Protein AF-A0A916JDV2-F1 (afdb_monomer_lite)

Sequence (70 aa):
MRGVAVFLKLKLIGARVYEREDFEEAIALAVSGNIPVSALITLASPLEKGQEGFETIGCNPASMKYLLEC

Foldseek 3Di:
DDDDDDDDPDDDDDDDDDDPVNVVVVVVVVVVPPDPPVVQEPEEEEPVCVVVVVVVVVVDPPHRDYHYDD

pLDDT: mean 88.18, std 13.35, range [38.94, 98.12]

Secondary structure (DSSP, 8-state):
-------------PPP---HHHHHHHHHHHHTS-S-GGGGEEEEEEGGGHHHHHHHHHH-TT--EEEEE-

Structure (mmCIF, N/CA/C/O backbone):
data_AF-A0A916JDV2-F1
#
_entry.id   AF-A0A916JDV2-F1
#
loop_
_atom_site.group_PDB
_atom_site.id
_atom_site.type_symbol
_atom_site.label_atom_id
_atom_site.label_alt_id
_atom_site.label_comp_id
_atom_site.label_asym_id
_atom_site.label_entity_id
_atom_site.label_seq_id
_atom_site.pdbx_PDB_ins_code
_atom_site.Cartn_x
_atom_site.Cartn_y
_atom_site.Cartn_z
_atom_site.occupancy
_atom_site.B_iso_or_equiv
_atom_site.auth_seq_id
_atom_site.auth_comp_id
_atom_site.auth_asym_id
_atom_site.auth_atom_id
_atom_site.pdbx_PDB_model_num
ATOM 1 N N . MET A 1 1 ? 48.257 -20.828 -2.345 1.00 41.81 1 MET A N 1
ATOM 2 C CA . MET A 1 1 ? 46.907 -21.202 -2.820 1.00 41.81 1 MET A CA 1
ATOM 3 C C . MET A 1 1 ? 46.159 -19.913 -3.122 1.00 41.81 1 MET A C 1
ATOM 5 O O . MET A 1 1 ? 46.021 -19.096 -2.223 1.00 41.81 1 MET A O 1
ATOM 9 N N . ARG A 1 2 ? 45.807 -19.657 -4.388 1.00 38.94 2 ARG A N 1
ATOM 10 C CA . ARG A 1 2 ? 45.074 -18.443 -4.784 1.00 38.94 2 ARG A CA 1
ATOM 11 C C . ARG A 1 2 ? 43.614 -18.613 -4.360 1.00 38.94 2 ARG A C 1
ATOM 13 O O . ARG A 1 2 ? 42.960 -19.533 -4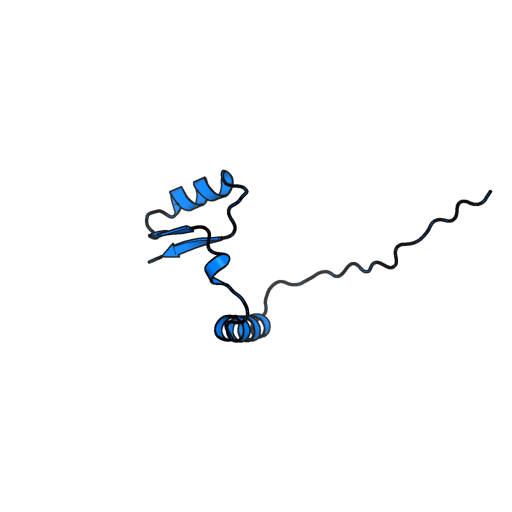.839 1.00 38.94 2 ARG A O 1
ATOM 20 N N . GLY A 1 3 ? 43.143 -17.771 -3.442 1.00 44.47 3 GLY A N 1
ATOM 21 C CA . GLY A 1 3 ? 41.734 -17.721 -3.064 1.00 44.47 3 GLY A CA 1
ATOM 22 C C . GLY A 1 3 ? 40.898 -17.333 -4.278 1.00 44.47 3 GLY A C 1
ATOM 23 O O . GLY A 1 3 ? 41.126 -16.288 -4.885 1.00 44.47 3 GLY A O 1
ATOM 24 N N . VAL A 1 4 ? 39.972 -18.203 -4.666 1.00 53.41 4 VAL A N 1
ATOM 25 C CA . VAL A 1 4 ? 38.973 -17.903 -5.689 1.00 53.41 4 VAL A CA 1
ATOM 26 C C . VAL A 1 4 ? 37.936 -16.994 -5.035 1.00 53.41 4 VAL A C 1
ATOM 28 O O . VAL A 1 4 ? 37.148 -17.448 -4.211 1.00 53.41 4 VAL A O 1
ATOM 31 N N . ALA A 1 5 ? 37.950 -15.706 -5.372 1.00 58.47 5 ALA A N 1
ATOM 32 C CA . ALA A 1 5 ? 36.848 -14.811 -5.047 1.00 58.47 5 ALA A CA 1
ATOM 33 C C . ALA A 1 5 ? 35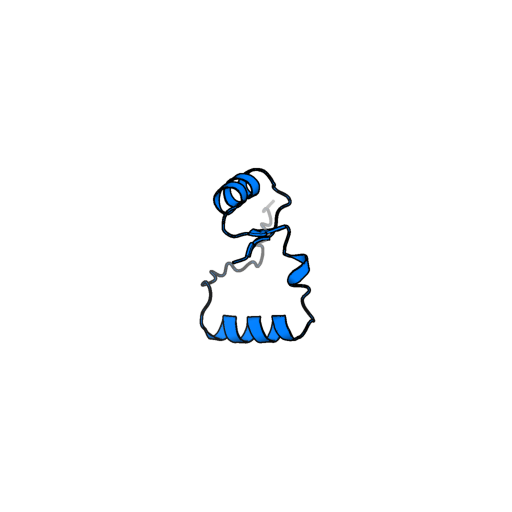.736 -15.016 -6.087 1.00 58.47 5 ALA A C 1
ATOM 35 O O . ALA A 1 5 ? 35.926 -14.754 -7.275 1.00 58.47 5 ALA A O 1
ATOM 36 N N . VAL A 1 6 ? 34.585 -15.525 -5.648 1.00 62.25 6 VAL A N 1
ATOM 37 C CA . VAL A 1 6 ? 33.383 -15.663 -6.479 1.00 62.25 6 VAL A CA 1
ATOM 38 C C . VAL A 1 6 ? 32.672 -14.309 -6.516 1.00 62.25 6 VAL A C 1
ATOM 40 O O . VAL A 1 6 ? 32.202 -13.825 -5.491 1.00 62.25 6 VAL A O 1
ATOM 43 N N . PHE A 1 7 ? 32.595 -13.684 -7.692 1.00 62.09 7 PHE A N 1
ATOM 44 C CA . PHE A 1 7 ? 31.861 -12.433 -7.893 1.00 62.09 7 PHE A CA 1
ATOM 45 C C . PHE A 1 7 ? 30.374 -12.724 -8.136 1.00 62.09 7 PHE A C 1
ATOM 47 O O . PHE A 1 7 ? 30.004 -13.367 -9.120 1.00 62.09 7 PHE A O 1
ATOM 54 N N . LEU A 1 8 ? 29.513 -12.238 -7.240 1.00 70.81 8 LEU A N 1
ATOM 55 C CA . LEU A 1 8 ? 28.060 -12.241 -7.408 1.00 70.81 8 LEU A CA 1
ATOM 56 C C . LEU A 1 8 ? 27.700 -11.393 -8.643 1.00 70.81 8 LEU A C 1
ATOM 58 O O . LEU A 1 8 ? 28.003 -10.203 -8.682 1.00 70.81 8 LEU A O 1
ATOM 62 N N . LYS A 1 9 ? 27.056 -11.989 -9.658 1.00 81.75 9 LYS A N 1
ATOM 63 C CA . LYS A 1 9 ? 26.578 -11.304 -10.881 1.00 81.75 9 LYS A CA 1
ATOM 64 C C . LYS A 1 9 ? 25.354 -10.412 -10.602 1.00 81.75 9 LYS A C 1
ATOM 66 O O . LYS A 1 9 ? 24.329 -10.536 -11.268 1.00 81.75 9 LYS A O 1
ATOM 71 N N . LEU A 1 10 ? 25.422 -9.560 -9.586 1.00 88.25 10 LEU A N 1
ATOM 72 C CA . LEU A 1 10 ? 24.318 -8.691 -9.189 1.00 88.25 10 LEU A CA 1
ATOM 73 C C . LEU A 1 10 ? 24.441 -7.329 -9.876 1.00 88.25 10 LEU A C 1
ATOM 75 O O . LEU A 1 10 ? 25.535 -6.783 -10.013 1.00 88.25 10 LEU A O 1
ATOM 79 N N . LYS A 1 11 ? 23.300 -6.789 -10.314 1.00 86.69 11 LYS A N 1
ATOM 80 C CA . LYS A 1 11 ? 23.172 -5.428 -10.842 1.00 86.69 11 LYS A CA 1
ATOM 81 C C . LYS A 1 11 ? 22.372 -4.598 -9.849 1.00 86.69 11 LYS A C 1
ATOM 83 O O . LYS A 1 11 ? 21.294 -5.019 -9.439 1.00 86.69 11 LYS A O 1
ATOM 88 N N . LEU A 1 12 ? 22.891 -3.426 -9.498 1.00 92.75 12 LEU A N 1
ATOM 89 C CA . LEU A 1 12 ? 22.159 -2.429 -8.727 1.00 92.75 12 LEU A CA 1
ATOM 90 C C . LEU A 1 12 ? 21.473 -1.470 -9.701 1.00 92.75 12 LEU A C 1
ATOM 92 O O . LEU A 1 12 ? 22.135 -0.894 -10.564 1.00 92.75 12 LEU A O 1
ATOM 96 N N . ILE A 1 13 ? 20.158 -1.321 -9.574 1.00 94.06 13 ILE A N 1
ATOM 97 C CA . ILE A 1 13 ? 19.349 -0.428 -10.405 1.00 94.06 13 ILE A CA 1
ATOM 98 C C . ILE A 1 13 ? 18.638 0.537 -9.461 1.00 94.06 13 ILE A C 1
ATOM 100 O O . ILE A 1 13 ? 17.961 0.102 -8.531 1.00 94.06 13 ILE A O 1
ATOM 104 N N . GLY A 1 14 ? 18.813 1.839 -9.682 1.00 93.38 14 GLY A N 1
ATOM 105 C CA . GLY A 1 14 ? 18.006 2.852 -9.008 1.00 93.38 14 GLY A CA 1
ATOM 106 C C . GLY A 1 14 ? 16.603 2.884 -9.610 1.00 93.38 14 GLY A C 1
ATOM 107 O O . GLY A 1 14 ? 16.463 2.847 -10.830 1.00 93.38 14 GLY A O 1
ATOM 108 N N . ALA A 1 15 ? 15.578 2.959 -8.767 1.00 94.00 15 ALA A N 1
ATOM 109 C CA . ALA A 1 15 ? 14.198 3.150 -9.199 1.00 94.00 15 ALA A CA 1
ATOM 110 C C . ALA A 1 15 ? 13.789 4.613 -8.991 1.00 94.00 15 ALA A C 1
ATOM 112 O O . ALA A 1 15 ? 14.135 5.220 -7.974 1.00 94.00 15 ALA A O 1
ATOM 113 N N . ARG A 1 16 ? 13.048 5.172 -9.952 1.00 95.38 16 ARG A N 1
ATOM 114 C CA . ARG A 1 16 ? 12.282 6.405 -9.728 1.00 95.38 16 ARG A CA 1
ATOM 115 C C . ARG A 1 16 ? 11.006 6.083 -8.935 1.00 95.38 16 ARG A C 1
ATOM 117 O O . ARG A 1 16 ? 10.703 4.915 -8.709 1.00 95.38 16 ARG A O 1
ATOM 124 N N . VAL A 1 17 ? 10.277 7.116 -8.510 1.00 95.00 17 VAL A N 1
ATOM 125 C CA . VAL A 1 17 ? 8.947 6.962 -7.888 1.00 95.00 17 VAL A CA 1
ATOM 126 C C . VAL A 1 17 ? 7.917 6.689 -9.001 1.00 95.00 17 VAL A C 1
ATOM 128 O O . VAL A 1 17 ? 8.211 5.931 -9.922 1.00 95.00 17 VAL A O 1
ATOM 131 N N . TYR A 1 18 ? 6.741 7.307 -8.965 1.00 96.44 18 TYR A N 1
ATOM 132 C CA . TYR A 1 18 ? 5.646 7.024 -9.887 1.00 96.44 18 TYR A CA 1
ATOM 133 C C . TYR A 1 18 ? 5.458 8.170 -10.885 1.00 96.44 18 TYR A C 1
ATOM 135 O O . TYR A 1 18 ? 5.494 9.344 -10.509 1.00 96.44 18 TYR A O 1
ATOM 143 N N . GLU A 1 19 ? 5.232 7.813 -12.139 1.00 96.94 19 GLU A N 1
ATOM 144 C CA . GLU A 1 19 ? 4.727 8.652 -13.221 1.00 96.94 19 GLU A CA 1
ATOM 145 C C . GLU A 1 19 ? 3.265 8.280 -13.507 1.00 96.94 19 GLU A C 1
ATOM 147 O O . GLU A 1 19 ? 2.706 7.350 -12.919 1.00 96.94 19 GLU A O 1
ATOM 152 N N . ARG A 1 20 ? 2.611 9.043 -14.383 1.00 97.62 20 ARG A N 1
ATOM 153 C CA . ARG A 1 20 ? 1.181 8.891 -14.670 1.00 97.62 20 ARG A CA 1
ATOM 154 C C . ARG A 1 20 ? 0.841 7.473 -15.133 1.00 97.62 20 ARG A C 1
ATOM 156 O O . ARG A 1 20 ? -0.156 6.908 -14.692 1.00 97.62 20 ARG A O 1
ATOM 163 N N . GLU A 1 21 ? 1.669 6.920 -16.003 1.00 97.69 21 GLU A N 1
ATOM 164 C CA . GLU A 1 21 ? 1.483 5.619 -16.636 1.00 97.69 21 GLU A CA 1
ATOM 165 C C . GLU A 1 21 ? 1.509 4.491 -15.591 1.00 97.69 21 GLU A C 1
ATOM 167 O O . GLU A 1 21 ? 0.716 3.555 -15.675 1.00 97.69 21 GLU A O 1
ATOM 172 N N . ASP A 1 22 ? 2.331 4.628 -14.542 1.00 97.31 22 ASP A N 1
ATOM 173 C CA . ASP A 1 22 ? 2.386 3.654 -13.444 1.00 97.31 22 ASP A CA 1
ATOM 174 C C . ASP A 1 22 ? 1.069 3.630 -12.654 1.00 97.31 22 ASP A C 1
ATOM 176 O O . ASP A 1 22 ? 0.620 2.574 -12.206 1.00 97.31 22 ASP A O 1
ATOM 180 N N . PHE A 1 23 ? 0.419 4.789 -12.487 1.00 97.44 23 PHE A N 1
ATOM 181 C CA . PHE A 1 23 ? -0.901 4.856 -11.858 1.00 97.44 23 PHE A CA 1
ATOM 182 C C . PHE A 1 23 ? -1.988 4.249 -12.746 1.00 97.44 23 PHE A C 1
ATOM 184 O O . PHE A 1 23 ? -2.872 3.570 -12.226 1.00 97.44 23 PHE A O 1
ATOM 191 N N . GLU A 1 24 ? -1.940 4.474 -14.061 1.00 98.12 24 GLU A N 1
ATOM 192 C CA . GLU A 1 24 ? -2.894 3.877 -15.006 1.00 98.12 24 GLU A CA 1
ATOM 193 C C . GLU A 1 24 ? -2.828 2.340 -14.951 1.00 98.12 24 GLU A C 1
ATOM 195 O O . GLU A 1 24 ? -3.867 1.680 -14.839 1.00 98.12 24 GLU A O 1
ATOM 200 N N . GLU A 1 25 ? -1.620 1.770 -14.911 1.00 96.75 25 GLU A N 1
ATOM 201 C CA . GLU A 1 25 ? -1.417 0.332 -14.717 1.00 96.75 25 GLU A CA 1
ATOM 202 C C . GLU A 1 25 ? -1.881 -0.138 -13.329 1.00 96.75 25 GLU A C 1
ATOM 204 O O . GLU A 1 25 ? -2.620 -1.121 -13.218 1.00 96.75 25 GLU A O 1
ATOM 209 N N . ALA A 1 26 ? -1.516 0.578 -12.260 1.00 96.12 26 ALA A N 1
ATOM 210 C CA . ALA A 1 26 ? -1.908 0.223 -10.897 1.00 96.12 26 ALA A CA 1
ATOM 211 C C . ALA A 1 26 ? -3.434 0.213 -10.704 1.00 96.12 26 ALA A C 1
ATOM 213 O O . ALA A 1 26 ? -3.964 -0.673 -10.031 1.00 96.12 26 ALA A O 1
ATOM 214 N N . ILE A 1 27 ? -4.155 1.158 -11.315 1.00 96.06 27 ILE A N 1
ATOM 215 C CA . ILE A 1 27 ? -5.623 1.198 -11.299 1.00 96.06 27 ILE A CA 1
ATOM 216 C C . ILE A 1 27 ? -6.195 -0.014 -12.039 1.00 96.06 27 ILE A C 1
ATOM 218 O O . ILE A 1 27 ? -7.080 -0.684 -11.505 1.00 96.06 27 ILE A O 1
ATOM 222 N N . ALA A 1 28 ? -5.680 -0.334 -13.231 1.00 96.81 28 ALA A N 1
ATOM 223 C CA . ALA A 1 28 ? -6.123 -1.508 -13.983 1.00 96.81 28 ALA A CA 1
ATOM 224 C C . ALA A 1 28 ? -5.917 -2.806 -13.180 1.00 96.81 28 ALA A C 1
ATOM 226 O O . ALA A 1 28 ? -6.816 -3.647 -13.104 1.00 96.81 28 ALA A O 1
ATOM 227 N N . LEU A 1 29 ? -4.769 -2.937 -12.509 1.00 96.19 29 LEU A N 1
ATOM 228 C CA . LEU A 1 29 ? -4.469 -4.058 -11.620 1.00 96.19 29 LEU A CA 1
ATOM 229 C C . LEU A 1 29 ? -5.412 -4.111 -10.413 1.00 96.19 29 LEU A C 1
ATOM 231 O O . LEU A 1 29 ? -5.936 -5.182 -10.104 1.00 96.19 29 LEU A O 1
ATOM 235 N N . ALA A 1 30 ? -5.672 -2.981 -9.754 1.00 94.12 30 ALA A N 1
ATOM 236 C CA . ALA A 1 30 ? -6.569 -2.917 -8.602 1.00 94.12 30 ALA A CA 1
ATOM 237 C C . ALA A 1 30 ? -8.008 -3.322 -8.966 1.00 94.12 30 ALA A C 1
ATOM 239 O O . ALA A 1 30 ? -8.645 -4.072 -8.228 1.00 94.12 30 ALA A O 1
ATOM 240 N N . VAL A 1 31 ? -8.501 -2.883 -10.128 1.00 95.75 31 VAL A N 1
ATOM 241 C CA . VAL A 1 31 ? -9.845 -3.220 -10.626 1.00 95.75 31 VAL A CA 1
ATOM 242 C C . VAL A 1 31 ? -9.938 -4.674 -11.095 1.00 95.75 31 VAL A C 1
ATOM 244 O O . VAL A 1 31 ? -11.009 -5.270 -11.010 1.00 95.75 31 VAL A O 1
ATOM 247 N N . SER A 1 32 ? -8.832 -5.280 -11.542 1.00 96.38 32 SER A N 1
ATOM 248 C CA . SER A 1 32 ? -8.827 -6.673 -12.014 1.00 96.38 32 SER A CA 1
ATOM 249 C C . SER A 1 32 ? -9.253 -7.701 -10.955 1.00 96.38 32 SER A C 1
ATOM 251 O O . SER A 1 32 ? -9.613 -8.820 -11.307 1.00 96.38 32 SER A O 1
ATOM 253 N N . GLY A 1 33 ? -9.179 -7.351 -9.664 1.00 92.94 33 GLY A N 1
ATOM 254 C CA . GLY A 1 33 ? -9.468 -8.255 -8.547 1.00 92.94 33 GLY A CA 1
ATOM 255 C C . GLY A 1 33 ? -8.384 -9.308 -8.284 1.00 92.94 33 GLY A C 1
ATOM 256 O O . GLY A 1 33 ? -8.490 -10.062 -7.321 1.00 92.94 33 GLY A O 1
ATOM 257 N N . ASN A 1 34 ? -7.316 -9.344 -9.090 1.00 94.69 34 ASN A N 1
ATOM 258 C CA . ASN A 1 34 ? -6.217 -10.303 -8.936 1.00 94.69 34 ASN A CA 1
ATOM 259 C C . ASN A 1 34 ? -5.307 -9.995 -7.739 1.00 94.69 34 ASN A C 1
ATOM 261 O O . ASN A 1 34 ? -4.563 -10.865 -7.287 1.00 94.69 34 ASN A O 1
ATOM 265 N N . ILE A 1 35 ? -5.342 -8.758 -7.238 1.00 93.69 35 ILE A N 1
ATOM 266 C CA . ILE A 1 35 ? -4.553 -8.312 -6.091 1.00 93.69 35 ILE A CA 1
ATOM 267 C C . ILE A 1 35 ? -5.514 -8.016 -4.933 1.00 93.69 35 ILE A C 1
ATOM 269 O O . ILE A 1 35 ? -6.407 -7.181 -5.093 1.00 93.69 35 ILE A O 1
ATOM 273 N N . PRO A 1 36 ? -5.342 -8.641 -3.753 1.00 92.94 36 PRO A N 1
ATOM 274 C CA . PRO A 1 36 ? -6.196 -8.403 -2.593 1.00 92.94 36 PRO A CA 1
ATOM 275 C C . PRO A 1 36 ? -5.810 -7.090 -1.894 1.00 92.94 36 PRO A C 1
ATOM 277 O O . PRO A 1 36 ? -5.285 -7.089 -0.784 1.00 92.94 36 PRO A O 1
ATOM 280 N N . VAL A 1 37 ? -6.056 -5.951 -2.548 1.00 92.56 37 VAL A N 1
ATOM 281 C CA . VAL A 1 37 ? -5.653 -4.621 -2.053 1.00 92.56 37 VAL A CA 1
ATOM 282 C C . VAL A 1 37 ? -6.255 -4.320 -0.675 1.00 92.56 37 VAL A C 1
ATOM 284 O O . VAL A 1 37 ? -5.578 -3.758 0.182 1.00 92.56 37 VAL A O 1
ATOM 287 N N . SER A 1 38 ? -7.494 -4.750 -0.420 1.00 91.94 38 SER A N 1
ATOM 288 C CA . SER A 1 38 ? -8.160 -4.576 0.878 1.00 91.94 38 SER A CA 1
ATOM 289 C C . SER A 1 38 ? -7.452 -5.300 2.025 1.00 91.94 38 SER A C 1
ATOM 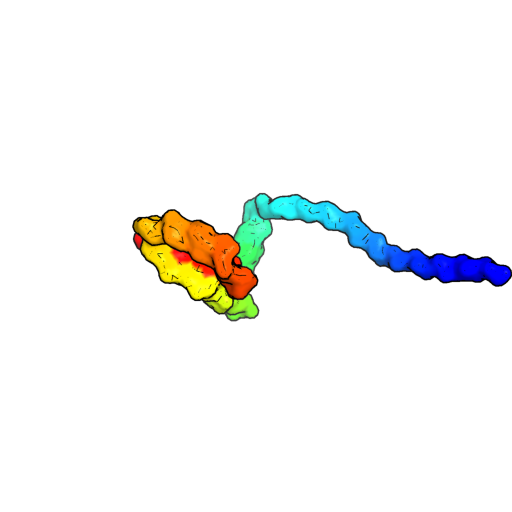291 O O . SER A 1 38 ? -7.463 -4.803 3.146 1.00 91.94 38 SER A O 1
ATOM 293 N N . ALA A 1 39 ? -6.776 -6.421 1.756 1.00 93.62 39 ALA A N 1
ATOM 294 C CA . ALA A 1 39 ? -6.026 -7.162 2.770 1.00 93.62 39 ALA A CA 1
ATOM 295 C C . ALA A 1 39 ? -4.758 -6.424 3.239 1.00 93.62 39 ALA A C 1
ATOM 297 O O . ALA A 1 39 ? -4.176 -6.794 4.256 1.00 93.62 39 ALA A O 1
ATOM 298 N N . LEU A 1 40 ? -4.328 -5.379 2.522 1.00 92.50 40 LEU A N 1
ATOM 299 C CA . LEU A 1 40 ? -3.218 -4.520 2.941 1.00 92.50 40 LEU A CA 1
ATOM 300 C C . LEU A 1 40 ? -3.636 -3.509 4.018 1.00 92.50 40 LEU A C 1
ATOM 302 O O . LEU A 1 40 ? -2.775 -2.966 4.710 1.00 92.50 40 LEU A O 1
ATOM 306 N N . ILE A 1 41 ? -4.937 -3.235 4.156 1.00 93.88 41 ILE A N 1
ATOM 307 C CA . ILE A 1 41 ? -5.465 -2.260 5.111 1.00 93.88 41 ILE A CA 1
ATOM 308 C C . ILE A 1 41 ? -5.517 -2.911 6.493 1.00 93.88 41 ILE A C 1
ATOM 310 O O . ILE A 1 41 ? -6.275 -3.844 6.733 1.00 93.88 41 ILE A O 1
ATOM 314 N N . THR A 1 42 ? -4.701 -2.407 7.415 1.00 93.62 42 THR A N 1
ATOM 315 C CA . THR A 1 42 ? -4.668 -2.859 8.813 1.00 93.62 42 THR A CA 1
ATOM 316 C C . THR A 1 42 ? -5.776 -2.210 9.635 1.00 93.62 42 THR A C 1
ATOM 318 O O . THR A 1 42 ? -6.366 -2.860 10.493 1.00 93.62 42 THR A O 1
ATOM 321 N N . LEU A 1 43 ? -6.044 -0.926 9.391 1.00 91.62 43 LEU A N 1
ATOM 322 C CA . LEU A 1 43 ? -7.067 -0.157 10.092 1.00 91.62 43 LEU A CA 1
ATOM 323 C C . LEU A 1 43 ? -7.626 0.927 9.169 1.00 91.62 43 LEU A C 1
ATOM 325 O O . LEU A 1 43 ? -6.863 1.571 8.447 1.00 91.62 43 LEU A O 1
ATOM 329 N N . ALA A 1 44 ? -8.936 1.143 9.237 1.00 93.94 44 ALA A N 1
ATOM 330 C CA . ALA A 1 44 ? -9.609 2.310 8.685 1.00 93.94 44 ALA A CA 1
ATOM 331 C C . ALA A 1 44 ? -10.269 3.091 9.832 1.00 93.94 44 ALA A C 1
ATOM 333 O O . ALA A 1 44 ? -10.915 2.490 10.694 1.00 93.94 44 ALA A O 1
ATOM 334 N N . SER A 1 45 ? -10.059 4.406 9.865 1.00 94.00 45 SER A N 1
ATOM 335 C CA . SER A 1 45 ? -10.495 5.289 10.953 1.00 94.00 45 SER A CA 1
ATOM 336 C C . SER A 1 45 ? -11.053 6.601 10.399 1.00 94.00 45 SER A C 1
ATOM 338 O O . SER A 1 45 ? -10.573 7.047 9.362 1.00 94.00 45 SER A O 1
ATOM 340 N N . PRO A 1 46 ? -11.967 7.290 11.103 1.00 95.94 46 PRO A N 1
ATOM 341 C CA . PRO A 1 46 ? -12.391 8.638 10.725 1.00 95.94 46 PRO A CA 1
ATOM 342 C C . PRO A 1 46 ? -11.229 9.643 10.708 1.00 95.94 46 PRO A C 1
ATOM 344 O O . PRO A 1 46 ? -10.291 9.519 11.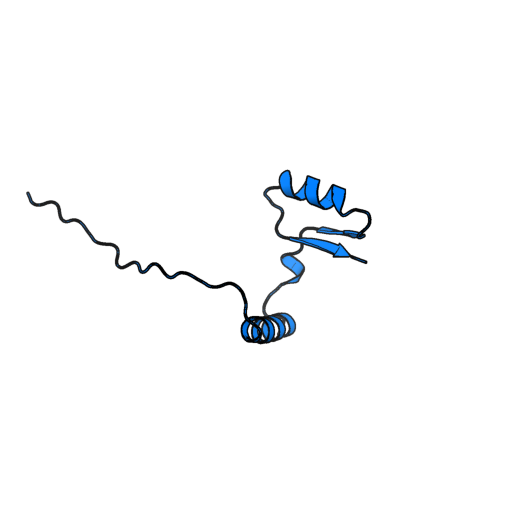506 1.00 95.94 46 PRO A O 1
ATOM 347 N N . LEU A 1 47 ? -11.303 10.659 9.844 1.00 95.69 47 LEU A N 1
ATOM 348 C CA . LEU A 1 47 ? -10.280 11.699 9.694 1.00 95.69 47 LEU A CA 1
ATOM 349 C C . LEU A 1 47 ? -9.974 12.424 11.016 1.00 95.69 47 LEU A C 1
ATOM 351 O O . LEU A 1 47 ? -8.822 12.780 11.270 1.00 95.69 47 LEU A O 1
ATOM 355 N N . GLU A 1 48 ? -10.965 12.586 11.896 1.00 96.06 48 GLU A N 1
ATOM 356 C CA . GLU A 1 48 ? -10.817 13.213 13.217 1.00 96.06 48 GLU A CA 1
ATOM 357 C C . GLU A 1 48 ? -9.807 12.474 14.105 1.00 96.06 48 GLU A C 1
ATOM 359 O O . GLU A 1 48 ? -9.219 13.067 15.010 1.00 96.06 48 GLU A O 1
ATOM 364 N N . LYS A 1 49 ? -9.568 11.185 13.831 1.00 94.75 49 LYS A N 1
ATOM 365 C CA . LYS A 1 49 ? -8.581 10.352 14.526 1.00 94.75 49 LYS A CA 1
ATOM 366 C C . LYS A 1 49 ? -7.192 10.381 13.890 1.00 94.75 49 LYS A C 1
ATOM 368 O O . LYS A 1 49 ? -6.344 9.566 14.248 1.00 94.75 49 LYS A O 1
ATOM 373 N N . GLY A 1 50 ? -6.925 11.301 12.961 1.00 92.12 50 GLY A N 1
ATOM 374 C CA . GLY A 1 50 ? -5.652 11.363 12.237 1.00 92.12 50 GLY A CA 1
ATOM 375 C C . GLY A 1 50 ? -4.423 11.352 13.153 1.00 92.12 50 GLY A C 1
ATOM 376 O O . GLY A 1 50 ? -3.501 10.572 12.923 1.00 92.12 50 GLY A O 1
ATOM 377 N N . GLN A 1 51 ? -4.440 12.148 14.228 1.00 92.06 51 GLN A N 1
ATOM 378 C CA . GLN A 1 51 ? -3.340 12.227 15.199 1.00 92.06 51 GLN A CA 1
ATOM 379 C C . GLN A 1 51 ? -3.067 10.879 15.892 1.00 92.06 51 GLN A C 1
ATOM 381 O O . GLN A 1 51 ? -1.934 10.399 15.878 1.00 92.06 51 GLN A O 1
ATOM 386 N N . GLU A 1 52 ? -4.109 10.235 16.428 1.00 91.56 52 GLU A N 1
ATOM 387 C CA . GLU A 1 52 ? -4.025 8.906 17.057 1.00 91.56 52 GLU A CA 1
ATOM 388 C C . GLU A 1 52 ? -3.510 7.852 16.062 1.00 91.56 52 GLU A C 1
ATOM 390 O O . GLU A 1 52 ? -2.705 6.984 16.408 1.00 91.56 52 GLU A O 1
ATOM 395 N N . GLY A 1 53 ? -3.927 7.954 14.795 1.00 89.88 53 GLY A N 1
ATOM 396 C CA . GLY A 1 53 ? -3.447 7.098 13.715 1.00 89.88 53 GLY A CA 1
ATOM 397 C C . GLY A 1 53 ? -1.928 7.172 13.537 1.00 89.88 53 GLY A C 1
ATOM 398 O O . GLY A 1 53 ? -1.270 6.133 13.503 1.00 89.88 53 G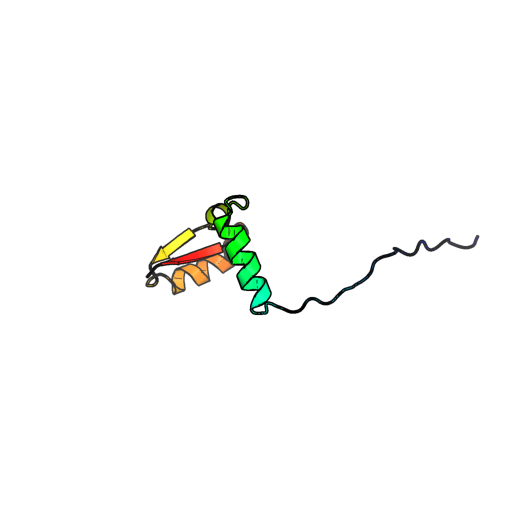LY A O 1
ATOM 399 N N . PHE A 1 54 ? -1.354 8.379 13.478 1.00 88.81 54 PHE A N 1
ATOM 400 C CA . PHE A 1 54 ? 0.099 8.561 13.351 1.00 88.81 54 PHE A CA 1
A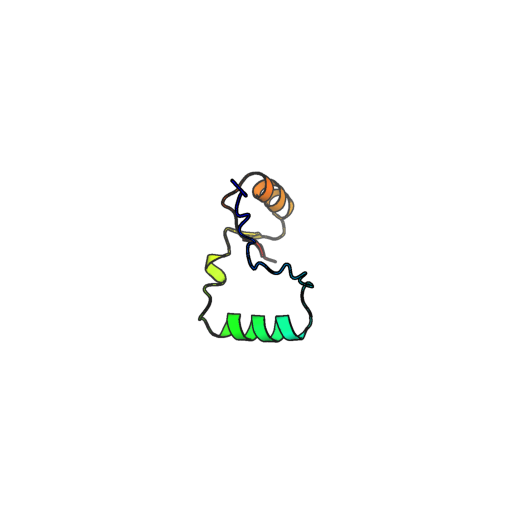TOM 401 C C . PHE A 1 54 ? 0.875 8.019 14.555 1.00 88.81 54 PHE A C 1
ATOM 403 O O . PHE A 1 54 ? 1.900 7.359 14.373 1.00 88.81 54 PHE A O 1
ATOM 410 N N . GLU A 1 55 ? 0.380 8.253 15.769 1.00 90.19 55 GLU A N 1
ATOM 411 C CA . GLU A 1 55 ? 0.989 7.738 17.001 1.00 90.19 55 GLU A CA 1
ATOM 412 C C . GLU A 1 55 ? 0.985 6.202 17.024 1.00 90.19 55 GLU A C 1
ATOM 414 O O . GLU A 1 55 ? 1.987 5.570 17.363 1.00 90.19 55 GLU A O 1
ATOM 419 N N . THR A 1 56 ? -0.109 5.592 16.565 1.00 86.06 56 THR A N 1
ATOM 420 C CA . THR A 1 56 ? -0.269 4.133 16.528 1.00 86.06 56 THR A CA 1
ATOM 421 C C . THR A 1 56 ? 0.657 3.465 15.506 1.00 86.06 56 THR A C 1
ATOM 423 O O . THR A 1 56 ? 1.219 2.405 15.797 1.00 86.06 56 THR A O 1
ATOM 426 N N . ILE A 1 57 ? 0.868 4.077 14.332 1.00 87.25 57 ILE A N 1
ATOM 427 C CA . ILE A 1 57 ? 1.775 3.550 13.291 1.00 87.25 57 ILE A CA 1
ATOM 428 C C . ILE A 1 57 ? 3.198 3.377 13.840 1.00 87.25 57 ILE A C 1
ATOM 430 O O . ILE A 1 57 ? 3.844 2.366 13.571 1.00 87.25 57 ILE A O 1
ATOM 434 N N . GLY A 1 58 ? 3.680 4.327 14.649 1.00 81.19 58 GLY A N 1
ATOM 435 C CA . GLY A 1 58 ? 5.025 4.271 15.231 1.00 81.19 58 GLY A CA 1
ATOM 436 C C . GLY A 1 58 ? 5.225 3.143 16.249 1.00 81.19 58 GLY A C 1
ATOM 437 O O . GLY A 1 58 ? 6.353 2.695 16.456 1.00 81.19 58 GLY A O 1
ATOM 438 N N . CYS A 1 59 ? 4.146 2.661 16.869 1.00 85.38 59 CYS A N 1
ATOM 439 C CA . CYS A 1 59 ? 4.195 1.661 17.937 1.00 85.38 59 CYS A CA 1
ATOM 440 C C . CYS A 1 59 ? 3.774 0.250 17.497 1.00 85.38 59 CYS A C 1
ATOM 442 O O . CYS A 1 59 ? 3.946 -0.695 18.268 1.00 85.38 59 CYS A O 1
ATOM 444 N N . ASN A 1 60 ? 3.243 0.078 16.282 1.00 84.69 60 ASN A N 1
ATOM 445 C CA . ASN A 1 60 ? 2.757 -1.208 15.783 1.00 84.69 60 ASN A CA 1
ATOM 446 C C . ASN A 1 60 ? 3.565 -1.699 14.561 1.00 84.69 60 ASN A C 1
ATOM 448 O O . ASN A 1 60 ? 3.191 -1.406 13.422 1.00 84.69 60 ASN A O 1
ATOM 452 N N . PRO A 1 61 ? 4.624 -2.507 14.759 1.00 83.12 61 PRO A N 1
ATOM 453 C CA . PRO A 1 61 ? 5.472 -2.997 13.667 1.00 83.12 61 PRO A CA 1
ATOM 454 C C . PRO A 1 61 ? 4.773 -3.995 12.729 1.00 83.12 61 PRO A C 1
ATOM 456 O O . PRO A 1 61 ? 5.309 -4.297 11.667 1.00 83.12 61 PRO A O 1
ATOM 459 N N . ALA A 1 62 ? 3.600 -4.519 13.103 1.00 86.69 62 ALA A N 1
ATOM 460 C CA . ALA A 1 62 ? 2.796 -5.392 12.246 1.00 86.69 62 ALA A CA 1
ATOM 461 C C . ALA A 1 62 ? 1.825 -4.608 11.343 1.00 86.69 62 ALA A C 1
ATOM 463 O O . ALA A 1 62 ? 1.144 -5.205 10.508 1.00 86.69 62 ALA A O 1
ATOM 464 N N . SER A 1 63 ? 1.725 -3.285 11.517 1.00 89.06 63 SER A N 1
ATOM 465 C CA . SER A 1 63 ? 0.875 -2.446 10.676 1.00 89.06 63 SER A CA 1
ATOM 466 C C . SER A 1 63 ? 1.440 -2.300 9.262 1.00 89.06 63 SER A C 1
ATOM 468 O O . SER A 1 63 ? 2.633 -2.086 9.068 1.00 89.06 63 SER A O 1
ATOM 470 N N . MET A 1 64 ? 0.557 -2.408 8.268 1.00 92.38 64 MET A N 1
ATOM 471 C CA . MET A 1 64 ? 0.892 -2.291 6.846 1.00 92.38 64 MET A CA 1
ATOM 472 C C . MET A 1 64 ? 0.378 -0.970 6.270 1.00 92.38 64 MET A C 1
ATOM 474 O O . MET A 1 64 ? 1.148 -0.169 5.739 1.00 92.38 64 MET A O 1
ATOM 478 N N . LYS A 1 65 ? -0.932 -0.717 6.387 1.00 93.38 65 LYS A N 1
ATOM 479 C CA . LYS A 1 65 ? -1.571 0.512 5.903 1.00 93.38 65 LYS A CA 1
ATOM 480 C C . LYS A 1 65 ? -2.700 0.936 6.834 1.00 93.38 65 LYS A C 1
ATOM 482 O O . LYS A 1 65 ? -3.613 0.159 7.095 1.00 93.38 65 LYS A O 1
ATOM 487 N N . TYR A 1 66 ? -2.643 2.180 7.301 1.00 94.00 66 TYR A N 1
ATOM 488 C CA . TYR A 1 66 ? -3.745 2.845 7.996 1.00 94.00 66 TYR A CA 1
ATOM 489 C C . TYR A 1 66 ? -4.437 3.781 7.001 1.00 94.00 66 TYR A C 1
ATOM 491 O O . TYR A 1 66 ? -3.764 4.522 6.276 1.00 94.00 66 TYR A O 1
ATOM 499 N N . LEU A 1 67 ? -5.762 3.702 6.932 1.00 94.56 67 LEU A N 1
ATOM 500 C CA . LEU A 1 67 ? -6.609 4.524 6.076 1.00 94.56 67 LEU A CA 1
ATOM 501 C C . LEU A 1 67 ? -7.398 5.512 6.940 1.00 94.56 67 LEU A C 1
ATOM 503 O O . LEU A 1 67 ? -7.940 5.132 7.976 1.00 94.56 67 LEU A O 1
ATOM 507 N N . LEU A 1 68 ? -7.449 6.771 6.509 1.00 94.12 68 LEU A N 1
ATOM 508 C CA . LEU A 1 68 ? -8.326 7.780 7.096 1.00 94.12 68 LEU A CA 1
ATOM 509 C C . LEU A 1 68 ? -9.512 8.004 6.157 1.00 94.12 68 LEU A C 1
ATOM 511 O O . LEU A 1 68 ? -9.314 8.249 4.966 1.00 94.12 68 LEU A O 1
ATOM 515 N N . GLU A 1 69 ? -10.716 7.888 6.700 1.00 92.88 69 GLU A N 1
ATOM 516 C CA . GLU A 1 69 ? -11.994 8.022 6.004 1.00 92.88 69 GLU A CA 1
ATOM 517 C C . GLU A 1 69 ? -12.633 9.374 6.357 1.00 92.88 69 GLU A C 1
ATOM 519 O O . GLU A 1 69 ? -12.616 9.781 7.520 1.00 92.88 69 GLU A O 1
ATOM 524 N N . CYS A 1 70 ? -13.159 10.075 5.348 1.00 85.31 70 CYS A N 1
ATOM 525 C CA . CYS A 1 70 ? -13.891 11.341 5.491 1.00 85.31 70 CYS A CA 1
ATOM 526 C C . CYS A 1 70 ? -15.403 11.120 5.504 1.00 85.31 70 CYS A C 1
ATOM 528 O O . CYS A 1 70 ? -15.861 10.208 4.777 1.00 85.31 70 CYS A O 1
#

Organism: NCBI:txid2822344

Radius of gyration: 20.4 Å; chains: 1; bounding box: 61×34×35 Å